Protein AF-A0A3S0BZ50-F1 (afdb_monomer_lite)

pLDDT: mean 71.81, std 10.17, range [45.5, 86.5]

Secondary structure (DSSP, 8-state):
---EEEEEE---HHHHHHHHHHHHHTT-GGGEEEEEEEETTEEEEEEEES-GGGHHHHHHHHHHTT--EEEEEE----

Sequence (78 aa):
MKYRKMFSFRCNQFELAHMMITIGTVGMFDNMERVSEIKDAKENTIVYISDESHSFLLEQLLAALRISYTIECNFGVQ

Foldseek 3Di:
DQKKKKKKWADDPVLVVVLVVVCVVVVNPVQKDWDFDQDPNGIITMIMGRDPVCVVVSVVSCVVSVIDIDMDIDDPDD

Structure (mmCIF, N/CA/C/O backbone):
data_AF-A0A3S0BZ50-F1
#
_entry.id   AF-A0A3S0BZ50-F1
#
loop_
_atom_site.group_PDB
_atom_site.id
_atom_site.type_symbol
_atom_site.label_atom_id
_atom_site.label_alt_id
_atom_site.label_comp_id
_atom_site.label_asym_id
_atom_site.label_entity_id
_atom_site.label_seq_id
_atom_site.pdbx_PDB_ins_code
_atom_site.Cartn_x
_atom_site.Cartn_y
_atom_site.Cartn_z
_atom_site.occupancy
_atom_site.B_iso_or_equiv
_atom_site.auth_seq_id
_atom_site.auth_comp_id
_atom_site.auth_asym_id
_atom_site.auth_atom_id
_atom_site.pdbx_PDB_model_num
ATOM 1 N N . MET A 1 1 ? 21.813 -9.652 -0.892 1.00 50.03 1 MET A N 1
ATOM 2 C CA . MET A 1 1 ? 20.761 -9.596 0.147 1.00 50.03 1 MET A CA 1
ATOM 3 C C . MET A 1 1 ? 19.478 -9.108 -0.510 1.00 50.03 1 MET A C 1
ATOM 5 O O . MET A 1 1 ? 19.536 -8.083 -1.173 1.00 50.03 1 MET A O 1
ATOM 9 N N . LYS A 1 2 ? 18.361 -9.848 -0.424 1.00 54.06 2 LYS A N 1
ATOM 10 C CA . LYS A 1 2 ? 17.064 -9.366 -0.934 1.00 54.06 2 LYS A CA 1
ATOM 11 C C . LYS A 1 2 ? 16.414 -8.523 0.160 1.00 54.06 2 LYS A C 1
ATOM 13 O O . LYS A 1 2 ? 15.991 -9.060 1.176 1.00 54.06 2 LYS A O 1
ATOM 18 N N . TYR A 1 3 ? 16.425 -7.213 -0.029 1.00 61.09 3 TYR A N 1
ATOM 19 C CA . TYR A 1 3 ? 15.748 -6.252 0.833 1.00 61.09 3 TYR A CA 1
ATOM 20 C C . TYR A 1 3 ? 14.271 -6.172 0.427 1.00 61.09 3 TYR A C 1
ATOM 22 O O . TYR A 1 3 ? 13.972 -6.155 -0.766 1.00 61.09 3 TYR A O 1
ATOM 30 N N . ARG A 1 4 ? 13.346 -6.170 1.394 1.00 68.25 4 ARG A N 1
ATOM 31 C CA . ARG A 1 4 ? 11.905 -6.076 1.117 1.00 68.25 4 ARG A CA 1
ATOM 32 C C . ARG A 1 4 ? 11.266 -5.045 2.044 1.00 68.25 4 ARG A C 1
ATOM 34 O O . ARG A 1 4 ? 11.330 -5.198 3.265 1.00 68.25 4 ARG A O 1
ATOM 41 N N . LYS A 1 5 ? 10.642 -4.015 1.462 1.00 75.62 5 LYS A N 1
ATOM 42 C CA . LYS A 1 5 ? 9.817 -3.042 2.194 1.00 75.62 5 LYS A CA 1
ATOM 43 C C . LYS A 1 5 ? 8.376 -3.527 2.215 1.00 75.62 5 LYS A C 1
ATOM 45 O O . LYS A 1 5 ? 7.821 -3.896 1.178 1.00 75.62 5 LYS A O 1
ATOM 50 N N . MET A 1 6 ? 7.775 -3.520 3.394 1.00 77.75 6 MET A N 1
ATOM 51 C CA . MET A 1 6 ? 6.369 -3.827 3.598 1.00 77.75 6 MET A CA 1
ATOM 52 C C . MET A 1 6 ? 5.628 -2.546 3.970 1.00 77.75 6 MET A C 1
ATOM 54 O O . MET A 1 6 ? 5.998 -1.854 4.915 1.00 77.75 6 MET A O 1
ATOM 58 N N . PHE A 1 7 ? 4.567 -2.253 3.229 1.00 77.00 7 PHE A N 1
ATOM 59 C CA . PHE A 1 7 ? 3.632 -1.176 3.505 1.00 77.00 7 PHE A CA 1
ATOM 60 C C . PHE A 1 7 ? 2.355 -1.783 4.062 1.00 77.00 7 PHE A C 1
ATOM 62 O O . PHE A 1 7 ? 1.681 -2.552 3.383 1.00 77.00 7 PHE A O 1
ATOM 69 N N . SER A 1 8 ? 2.014 -1.427 5.292 1.00 81.50 8 SER A N 1
ATOM 70 C CA . SER A 1 8 ? 0.739 -1.779 5.906 1.00 81.50 8 SER A CA 1
ATOM 71 C C . SER A 1 8 ? -0.097 -0.517 6.026 1.00 81.50 8 SER A C 1
ATOM 73 O O . SER A 1 8 ? 0.333 0.459 6.639 1.00 81.50 8 SER A O 1
ATOM 75 N N . PHE A 1 9 ? -1.275 -0.500 5.415 1.00 79.38 9 PHE A N 1
ATOM 76 C CA . PHE A 1 9 ? -2.158 0.658 5.446 1.00 79.38 9 PHE A CA 1
ATOM 77 C C . PHE A 1 9 ? -3.621 0.246 5.520 1.00 79.38 9 PHE A C 1
ATOM 79 O O . PHE A 1 9 ? -4.020 -0.855 5.131 1.00 79.38 9 PHE A O 1
ATOM 86 N N . ARG A 1 10 ? -4.447 1.162 6.021 1.00 80.69 10 ARG A N 1
ATOM 87 C CA . ARG A 1 10 ? -5.897 0.996 6.024 1.00 80.69 10 ARG A CA 1
ATOM 88 C C . ARG A 1 10 ? -6.520 2.036 5.120 1.00 80.69 10 ARG A C 1
ATOM 90 O O . ARG A 1 10 ? -6.320 3.226 5.323 1.00 80.69 10 ARG A O 1
ATOM 97 N N . CYS A 1 11 ? -7.318 1.564 4.180 1.00 75.31 11 CYS A N 1
ATOM 98 C CA . CYS A 1 11 ? -8.063 2.406 3.266 1.00 75.31 11 CYS A CA 1
ATOM 99 C C . CYS A 1 11 ? -9.453 1.814 3.032 1.00 75.31 11 CYS A C 1
ATOM 101 O O . CYS A 1 11 ? -9.682 0.626 3.275 1.00 75.31 11 CYS A O 1
ATOM 103 N N . ASN A 1 12 ? -10.392 2.648 2.600 1.00 81.12 12 ASN A N 1
ATOM 104 C CA . ASN A 1 12 ? -11.697 2.186 2.139 1.00 81.12 12 ASN A CA 1
ATOM 105 C C . ASN A 1 12 ? -11.606 1.612 0.709 1.00 81.12 12 ASN A C 1
ATOM 107 O O . ASN A 1 12 ? -10.589 1.734 0.026 1.00 81.12 12 ASN A O 1
ATOM 111 N N . GLN A 1 13 ? -12.687 0.988 0.230 1.00 76.94 13 GLN A N 1
ATOM 112 C CA . GLN A 1 13 ? -12.705 0.347 -1.093 1.00 76.94 13 GLN A CA 1
ATOM 113 C C . GLN A 1 13 ? -12.438 1.318 -2.254 1.00 76.94 13 GLN A C 1
ATOM 115 O O . GLN A 1 13 ? -11.841 0.920 -3.253 1.00 76.94 13 GLN A O 1
ATOM 120 N N . PHE A 1 14 ? -12.851 2.582 -2.132 1.00 81.62 14 PHE A N 1
ATOM 121 C CA . PHE A 1 14 ? -12.645 3.589 -3.172 1.00 81.62 14 PHE A CA 1
ATOM 122 C C . PHE A 1 14 ? -11.179 4.031 -3.245 1.00 81.62 14 PHE A C 1
ATOM 124 O O . PHE A 1 14 ? -10.580 4.031 -4.318 1.00 81.62 14 PHE A O 1
ATOM 131 N N . GLU A 1 15 ? -10.582 4.342 -2.096 1.00 81.19 15 GLU A N 1
ATOM 132 C CA . GLU A 1 15 ? -9.157 4.658 -1.957 1.00 81.19 15 GLU A CA 1
ATOM 133 C C . GLU A 1 15 ? -8.279 3.523 -2.491 1.00 81.19 15 GLU A C 1
ATOM 135 O O . GLU A 1 15 ? -7.348 3.751 -3.266 1.00 81.19 15 GLU A O 1
ATOM 140 N N . LEU A 1 16 ? -8.631 2.285 -2.139 1.00 78.69 16 LEU A N 1
ATOM 141 C CA . LEU A 1 16 ? -7.951 1.092 -2.612 1.00 78.69 16 LEU A CA 1
ATOM 142 C C . LEU A 1 16 ? -8.038 0.943 -4.135 1.00 78.69 16 LEU A C 1
ATOM 144 O O . LEU A 1 16 ? -7.031 0.667 -4.786 1.00 78.69 16 LEU A O 1
ATOM 148 N N . ALA A 1 17 ? -9.229 1.113 -4.713 1.00 80.25 17 ALA A N 1
ATOM 149 C CA . ALA A 1 17 ? -9.421 1.028 -6.157 1.00 80.25 17 ALA A CA 1
ATOM 150 C C . ALA A 1 17 ? -8.601 2.100 -6.890 1.00 80.25 17 ALA A C 1
ATOM 152 O O . ALA A 1 17 ? -7.927 1.795 -7.873 1.00 80.25 17 ALA A O 1
ATOM 153 N N . HIS A 1 18 ? -8.592 3.331 -6.376 1.00 80.12 18 HIS A N 1
ATOM 154 C CA . HIS A 1 18 ? -7.831 4.431 -6.959 1.00 80.12 18 HIS A CA 1
ATOM 155 C C . HIS A 1 18 ? -6.314 4.185 -6.910 1.00 80.12 18 HIS A C 1
ATOM 157 O O . HIS A 1 18 ? -5.619 4.410 -7.906 1.00 80.12 18 HIS A O 1
ATOM 163 N N . MET A 1 19 ? -5.803 3.640 -5.800 1.00 79.88 19 MET A N 1
ATOM 164 C CA . MET A 1 19 ? -4.408 3.198 -5.712 1.00 79.88 19 MET A CA 1
ATOM 165 C C . MET A 1 19 ? -4.088 2.123 -6.745 1.00 79.88 19 MET A C 1
ATOM 167 O O . MET A 1 19 ? -3.107 2.259 -7.468 1.00 79.88 19 MET A O 1
ATOM 171 N N . MET A 1 20 ? -4.911 1.076 -6.845 1.00 75.56 20 MET A N 1
ATOM 172 C CA . MET A 1 20 ? -4.675 -0.039 -7.769 1.00 75.56 20 MET A CA 1
ATOM 173 C C . MET A 1 20 ? -4.692 0.415 -9.232 1.00 75.56 20 MET A C 1
ATOM 175 O O . MET A 1 20 ? -3.852 -0.024 -10.012 1.00 75.56 20 MET A O 1
ATOM 179 N N . ILE A 1 21 ? -5.600 1.324 -9.599 1.00 80.19 21 ILE A N 1
ATOM 180 C CA . ILE A 1 21 ? -5.625 1.927 -10.938 1.00 80.19 21 ILE A CA 1
ATOM 181 C C . ILE A 1 21 ? -4.324 2.689 -11.187 1.00 80.19 21 ILE A C 1
ATOM 183 O O . ILE A 1 21 ? -3.695 2.481 -12.221 1.00 80.19 21 ILE A O 1
ATOM 187 N N . THR A 1 22 ? -3.891 3.517 -10.232 1.00 77.81 22 THR A N 1
ATOM 188 C CA . THR A 1 22 ? -2.685 4.335 -10.407 1.00 77.81 22 THR A CA 1
ATOM 189 C C . THR A 1 22 ? -1.432 3.466 -10.527 1.00 77.81 22 THR A C 1
ATOM 191 O O . THR A 1 22 ? -0.671 3.612 -11.482 1.00 77.81 22 THR A O 1
ATOM 194 N N . ILE A 1 23 ? -1.266 2.498 -9.620 1.00 75.75 23 ILE A N 1
ATOM 195 C CA . ILE A 1 23 ? -0.203 1.478 -9.634 1.00 75.75 23 ILE A CA 1
ATOM 196 C C . ILE A 1 23 ? -0.194 0.718 -10.968 1.00 75.75 23 ILE A C 1
ATOM 198 O O . ILE A 1 23 ? 0.868 0.490 -11.547 1.00 75.75 23 ILE A O 1
ATOM 202 N N . GLY A 1 24 ? -1.372 0.372 -11.493 1.00 72.69 24 GLY A N 1
ATOM 203 C CA . GLY A 1 24 ? -1.509 -0.253 -12.804 1.00 72.69 24 GLY A CA 1
ATOM 204 C C . GLY A 1 24 ? -1.078 0.645 -13.955 1.00 72.69 24 GLY A C 1
ATOM 205 O O . GLY A 1 24 ? -0.318 0.208 -14.814 1.00 72.69 24 GLY A O 1
ATOM 206 N N . THR A 1 25 ? -1.502 1.911 -13.960 1.00 76.06 25 THR A N 1
ATOM 207 C CA . THR A 1 25 ? -1.137 2.873 -15.013 1.00 76.06 25 THR A CA 1
ATOM 208 C C . THR A 1 25 ? 0.354 3.181 -15.064 1.00 76.06 25 THR A C 1
ATOM 210 O O . THR A 1 25 ? 0.869 3.475 -16.138 1.00 76.06 25 THR A O 1
ATO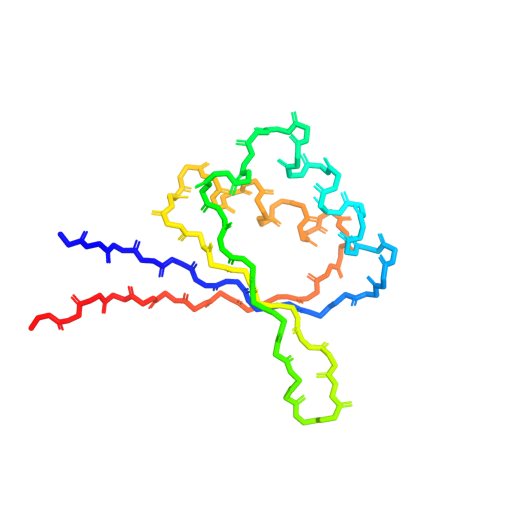M 213 N N . VAL A 1 26 ? 1.056 3.086 -13.932 1.00 72.19 26 VAL A N 1
ATOM 214 C CA . VAL A 1 26 ? 2.507 3.310 -13.865 1.00 72.19 26 VAL A CA 1
ATOM 215 C C . VAL A 1 26 ? 3.332 2.020 -13.980 1.00 72.19 26 VAL A C 1
ATOM 217 O O . VAL A 1 26 ? 4.550 2.070 -13.852 1.00 72.19 26 VAL A O 1
ATOM 220 N N . GLY A 1 27 ? 2.695 0.869 -14.237 1.00 69.50 27 GLY A N 1
ATOM 221 C CA . GLY A 1 27 ? 3.390 -0.397 -14.505 1.00 69.50 27 GLY A CA 1
ATOM 222 C C . GLY A 1 27 ? 4.041 -1.052 -13.282 1.00 69.50 27 GLY A C 1
ATOM 223 O O . GLY A 1 27 ? 5.006 -1.793 -13.422 1.00 69.50 27 GLY A O 1
ATOM 224 N N . MET A 1 28 ? 3.538 -0.793 -12.073 1.00 70.44 28 MET A N 1
ATOM 225 C CA . MET A 1 28 ? 4.157 -1.268 -10.827 1.00 70.44 28 MET A CA 1
ATOM 226 C C . MET A 1 28 ? 3.715 -2.673 -10.380 1.00 70.44 28 MET A C 1
ATOM 228 O O . MET A 1 28 ? 4.266 -3.189 -9.406 1.00 70.44 28 MET A O 1
ATOM 232 N N . PHE A 1 29 ? 2.733 -3.298 -11.042 1.00 67.38 29 PHE A N 1
ATOM 233 C CA . PHE A 1 29 ? 2.159 -4.575 -10.586 1.00 67.38 29 PHE A CA 1
ATOM 234 C C . PHE A 1 29 ? 3.172 -5.715 -10.510 1.00 67.38 29 PHE A C 1
ATOM 236 O O . PHE A 1 29 ? 3.133 -6.486 -9.555 1.00 67.38 29 PHE A O 1
ATOM 243 N N . ASP A 1 30 ? 4.114 -5.780 -11.449 1.00 66.50 30 ASP A N 1
ATOM 244 C CA . ASP A 1 30 ? 5.106 -6.860 -11.496 1.00 66.50 30 ASP A CA 1
ATOM 245 C C . ASP A 1 30 ? 6.073 -6.830 -10.296 1.00 66.50 30 ASP A C 1
ATOM 247 O O . ASP A 1 30 ? 6.705 -7.835 -9.972 1.00 66.50 30 ASP A O 1
ATOM 251 N N . ASN A 1 31 ? 6.150 -5.690 -9.597 1.00 64.50 31 ASN A N 1
ATOM 252 C CA . ASN A 1 31 ? 7.032 -5.450 -8.451 1.00 64.50 31 ASN A CA 1
ATOM 253 C C . ASN A 1 31 ? 6.285 -5.385 -7.105 1.00 64.50 31 ASN A C 1
ATOM 255 O O . ASN A 1 31 ? 6.904 -5.118 -6.067 1.00 64.50 31 ASN A O 1
ATOM 259 N N . MET A 1 32 ? 4.965 -5.603 -7.114 1.00 66.88 32 MET A N 1
ATOM 260 C CA . MET A 1 32 ? 4.099 -5.515 -5.941 1.00 66.88 32 MET A CA 1
ATOM 261 C C . MET A 1 32 ? 3.404 -6.842 -5.665 1.00 66.88 32 MET A C 1
ATOM 263 O O . MET A 1 32 ? 2.588 -7.316 -6.448 1.00 66.88 32 MET A O 1
ATOM 267 N N . GLU A 1 33 ? 3.652 -7.400 -4.484 1.00 70.25 33 GLU A N 1
ATOM 268 C CA . GLU A 1 33 ? 2.836 -8.492 -3.961 1.00 70.25 33 GLU A CA 1
ATOM 269 C C . GLU A 1 33 ? 1.835 -7.907 -2.969 1.00 70.25 33 GLU A C 1
ATOM 271 O O . GLU A 1 33 ? 2.213 -7.322 -1.951 1.00 70.25 33 GLU A O 1
ATOM 276 N N . ARG A 1 34 ? 0.544 -8.037 -3.271 1.00 67.00 34 ARG A N 1
ATOM 277 C CA . ARG A 1 34 ? -0.523 -7.587 -2.382 1.00 67.00 34 ARG A CA 1
ATOM 278 C C . ARG A 1 34 ? -1.035 -8.756 -1.555 1.00 67.00 34 ARG A C 1
ATOM 280 O O . ARG A 1 34 ? -1.461 -9.764 -2.109 1.00 67.00 34 ARG A O 1
ATOM 287 N N . VAL A 1 35 ? -1.094 -8.561 -0.244 1.00 62.88 35 VAL A N 1
ATOM 288 C CA . VAL A 1 35 ? -1.720 -9.492 0.695 1.00 62.88 35 VAL A CA 1
ATOM 289 C C . VAL A 1 35 ? -2.781 -8.730 1.486 1.00 62.88 35 VAL A C 1
ATOM 291 O O . VAL A 1 35 ? -2.508 -7.727 2.141 1.00 62.88 35 VAL A O 1
ATOM 294 N N . SER A 1 36 ? -4.034 -9.167 1.399 1.00 59.81 36 SER A N 1
ATOM 295 C CA . SER A 1 36 ? -5.092 -8.675 2.285 1.00 59.81 36 SER A CA 1
ATOM 296 C C . SER A 1 36 ? -5.119 -9.540 3.540 1.00 59.81 36 SER A C 1
ATOM 298 O O . SER A 1 36 ? -5.470 -10.716 3.457 1.00 59.81 36 SER A O 1
ATOM 300 N N . GLU A 1 37 ? -4.767 -8.964 4.689 1.00 58.66 37 GLU A N 1
ATOM 301 C CA . GLU A 1 37 ? -4.894 -9.629 5.987 1.00 58.66 37 GLU A CA 1
ATOM 302 C C . GLU A 1 37 ? -5.996 -8.966 6.815 1.00 58.66 37 GLU A C 1
ATOM 304 O O . GLU A 1 37 ? -6.067 -7.742 6.950 1.00 58.66 37 GLU A O 1
ATOM 309 N N . ILE A 1 38 ? -6.847 -9.788 7.425 1.00 49.72 38 ILE A N 1
ATOM 310 C CA . ILE A 1 38 ? -7.796 -9.331 8.439 1.00 49.72 38 ILE A CA 1
ATOM 311 C C . ILE A 1 38 ? -7.095 -9.466 9.794 1.00 49.72 38 ILE A C 1
ATOM 313 O O . ILE A 1 38 ? -6.919 -10.578 10.290 1.00 49.72 38 ILE A O 1
ATOM 317 N N . LYS A 1 39 ? -6.694 -8.341 10.397 1.00 54.62 39 LYS A N 1
ATOM 318 C CA . LYS A 1 39 ? -6.182 -8.285 11.777 1.00 54.62 39 LYS A CA 1
ATOM 319 C C . LYS A 1 39 ? -7.141 -7.475 12.645 1.00 54.62 39 LYS A C 1
ATOM 321 O O . LYS A 1 39 ? -7.610 -6.416 12.235 1.00 54.62 39 LYS A O 1
ATOM 326 N N . ASP A 1 40 ? -7.448 -7.984 13.836 1.00 50.91 40 ASP A N 1
ATOM 327 C CA . ASP A 1 40 ? -8.244 -7.284 14.858 1.00 50.91 40 ASP A CA 1
ATOM 328 C C . ASP A 1 40 ? -9.610 -6.762 14.362 1.00 50.91 40 ASP A C 1
ATOM 330 O O . ASP A 1 40 ? -9.993 -5.619 14.621 1.00 50.91 40 ASP A O 1
ATOM 334 N N . ALA A 1 41 ? -10.342 -7.596 13.609 1.00 53.81 41 ALA A N 1
ATOM 335 C CA . ALA A 1 41 ? -11.660 -7.286 13.031 1.00 53.81 41 ALA A CA 1
ATOM 336 C C . ALA A 1 41 ? -11.699 -6.046 12.108 1.00 53.81 41 ALA A C 1
ATOM 338 O O . ALA A 1 41 ? -12.766 -5.485 11.854 1.00 53.81 41 ALA A O 1
ATOM 339 N N . LYS A 1 42 ? -10.544 -5.614 11.586 1.00 59.47 42 LYS A N 1
ATOM 340 C CA . LYS A 1 42 ? -10.417 -4.511 10.632 1.00 59.47 42 LYS A CA 1
ATOM 341 C C . LYS A 1 42 ? -9.624 -4.981 9.414 1.00 59.47 42 LYS A C 1
ATOM 343 O O . LYS A 1 42 ? -8.568 -5.595 9.549 1.00 59.47 42 LYS A O 1
ATOM 348 N N . GLU A 1 43 ? -10.123 -4.686 8.216 1.00 66.69 43 GLU A N 1
ATOM 349 C CA . GLU A 1 43 ? -9.375 -4.950 6.986 1.00 66.69 43 GLU A CA 1
ATOM 350 C C . GLU A 1 43 ? -8.135 -4.052 6.951 1.00 66.69 43 GLU A C 1
ATOM 352 O O . GLU A 1 43 ? -8.234 -2.820 6.962 1.00 66.69 43 GLU A O 1
ATOM 357 N N . ASN A 1 44 ? -6.959 -4.678 6.944 1.00 70.25 44 ASN A N 1
ATOM 358 C CA . ASN A 1 44 ? -5.699 -4.012 6.666 1.00 70.25 44 ASN A CA 1
ATOM 359 C C . ASN A 1 44 ? -5.221 -4.486 5.295 1.00 70.25 44 ASN A C 1
ATOM 361 O O . ASN A 1 44 ? -5.225 -5.677 4.978 1.00 70.25 44 ASN A O 1
ATOM 365 N N . THR A 1 45 ? -4.808 -3.540 4.461 1.00 74.12 45 THR A N 1
ATOM 366 C CA . THR A 1 45 ? -4.175 -3.865 3.188 1.00 74.12 45 THR A CA 1
ATOM 367 C C . THR A 1 45 ? -2.672 -3.839 3.395 1.00 74.12 45 THR A C 1
ATOM 369 O O . THR A 1 45 ? -2.114 -2.823 3.809 1.00 74.12 45 THR A O 1
ATOM 372 N N . ILE A 1 46 ? -2.022 -4.966 3.113 1.00 74.31 46 ILE A N 1
ATOM 373 C CA . ILE A 1 46 ? -0.572 -5.097 3.170 1.00 74.31 46 ILE A CA 1
ATOM 374 C C . ILE A 1 46 ? -0.059 -5.210 1.735 1.00 74.31 46 ILE A C 1
ATOM 376 O O . ILE A 1 46 ? -0.545 -6.005 0.927 1.00 74.31 46 ILE A O 1
ATOM 380 N N . VAL A 1 47 ? 0.915 -4.379 1.393 1.00 73.25 47 VAL A N 1
ATOM 381 C CA . VAL A 1 47 ? 1.587 -4.388 0.095 1.00 73.25 47 VAL A CA 1
ATOM 382 C C . VAL A 1 47 ? 3.073 -4.558 0.336 1.00 73.25 47 VAL A C 1
ATOM 384 O O . VAL A 1 47 ? 3.703 -3.776 1.046 1.00 73.25 47 VAL A O 1
ATOM 387 N N . TYR A 1 48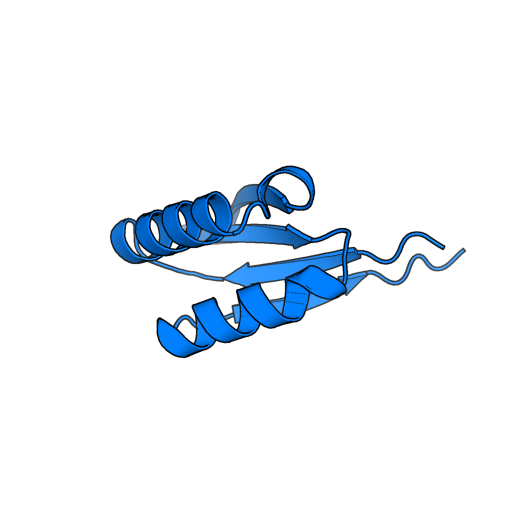 ? 3.646 -5.580 -0.278 1.00 72.31 48 TYR A N 1
ATOM 388 C CA . TYR A 1 48 ? 5.074 -5.825 -0.262 1.00 72.31 48 TYR A CA 1
ATOM 389 C C . TYR A 1 48 ? 5.692 -5.329 -1.560 1.00 72.31 48 TYR A C 1
ATOM 391 O O . TYR A 1 48 ? 5.284 -5.743 -2.646 1.00 72.31 48 TYR A O 1
ATOM 399 N N . ILE A 1 49 ? 6.728 -4.506 -1.439 1.00 70.69 49 ILE A N 1
ATOM 400 C CA . ILE A 1 49 ? 7.504 -4.007 -2.571 1.00 70.69 49 ILE A CA 1
ATOM 401 C C . ILE A 1 49 ? 8.907 -4.612 -2.503 1.00 70.69 49 ILE A C 1
ATOM 403 O O . ILE A 1 49 ? 9.614 -4.479 -1.499 1.00 70.69 49 ILE A O 1
ATOM 407 N N . SER A 1 50 ? 9.306 -5.301 -3.572 1.00 67.50 50 SER A N 1
ATOM 408 C CA . SER A 1 50 ? 10.655 -5.870 -3.721 1.00 67.50 50 SER A CA 1
ATOM 409 C C . SER A 1 50 ? 11.676 -4.896 -4.313 1.00 67.50 50 SER A C 1
ATOM 411 O O . SER A 1 50 ? 12.871 -5.160 -4.228 1.00 67.50 50 SER A O 1
ATOM 413 N N . ASP A 1 51 ? 11.219 -3.790 -4.901 1.00 67.50 51 ASP A N 1
ATOM 414 C CA . ASP A 1 51 ? 12.050 -2.795 -5.581 1.00 67.50 51 ASP A CA 1
ATOM 415 C C . ASP A 1 51 ? 11.880 -1.395 -4.964 1.00 67.50 51 ASP A C 1
ATOM 417 O O . ASP A 1 51 ? 10.801 -0.803 -4.996 1.00 67.50 51 ASP A O 1
ATOM 421 N N . GLU A 1 52 ? 12.958 -0.843 -4.404 1.00 65.44 52 GLU A N 1
ATOM 422 C CA . GLU A 1 52 ? 12.941 0.478 -3.765 1.00 65.44 52 GLU A CA 1
ATOM 423 C C . GLU A 1 52 ? 12.620 1.627 -4.721 1.00 65.44 52 GLU A C 1
ATOM 425 O O . GLU A 1 52 ? 12.045 2.621 -4.278 1.00 65.44 52 GLU A O 1
ATOM 430 N N . SER A 1 53 ? 12.937 1.504 -6.016 1.00 65.44 53 SER A N 1
ATOM 431 C CA . SER A 1 53 ? 12.679 2.577 -6.993 1.00 65.44 53 SER A CA 1
ATOM 432 C C . SER A 1 53 ? 11.188 2.929 -7.085 1.00 65.44 53 SER A C 1
ATOM 434 O O . SER A 1 53 ? 10.811 4.064 -7.376 1.00 65.44 53 SER A O 1
ATOM 436 N N . HIS A 1 54 ? 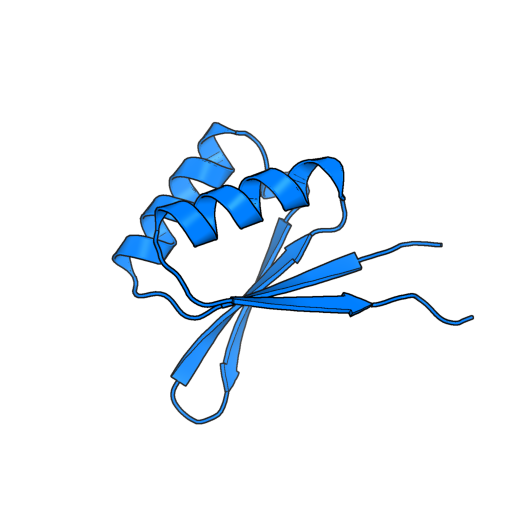10.346 1.965 -6.723 1.00 69.12 54 HIS A N 1
ATOM 437 C CA . HIS A 1 54 ? 8.898 2.028 -6.741 1.00 69.12 54 HIS A CA 1
ATOM 438 C C . HIS A 1 54 ? 8.292 2.344 -5.354 1.00 69.12 54 HIS A C 1
ATOM 440 O O . HIS A 1 54 ? 7.118 2.707 -5.263 1.00 69.12 54 HIS A O 1
ATOM 446 N N . SER A 1 55 ? 9.067 2.292 -4.260 1.00 74.62 55 SER A N 1
ATOM 447 C CA . SER A 1 55 ? 8.538 2.565 -2.911 1.00 74.62 55 SER A CA 1
ATOM 448 C C . SER A 1 55 ? 8.144 4.032 -2.724 1.00 74.62 55 SER A C 1
ATOM 450 O O . SER A 1 55 ? 7.095 4.324 -2.157 1.00 74.62 55 SER A O 1
ATOM 452 N N . PHE A 1 56 ? 8.932 4.950 -3.289 1.00 79.75 56 PHE A N 1
ATOM 453 C CA . PHE A 1 56 ? 8.677 6.391 -3.225 1.00 79.75 56 PHE A CA 1
ATOM 454 C C . PHE A 1 56 ? 7.337 6.790 -3.861 1.00 79.75 56 PHE A C 1
ATOM 456 O O . PHE A 1 56 ? 6.630 7.658 -3.349 1.00 79.75 56 PHE A O 1
ATOM 463 N N . LEU A 1 57 ? 6.960 6.141 -4.966 1.00 78.38 57 LEU A N 1
ATOM 464 C CA . LEU A 1 57 ? 5.697 6.422 -5.643 1.00 78.38 57 LEU A CA 1
ATOM 465 C C . LEU A 1 57 ? 4.495 5.947 -4.816 1.00 78.38 57 LEU A C 1
ATOM 467 O O . LEU A 1 57 ? 3.498 6.664 -4.724 1.00 78.38 57 LEU A O 1
ATOM 471 N N . LEU A 1 58 ? 4.601 4.781 -4.165 1.00 79.44 58 LEU A N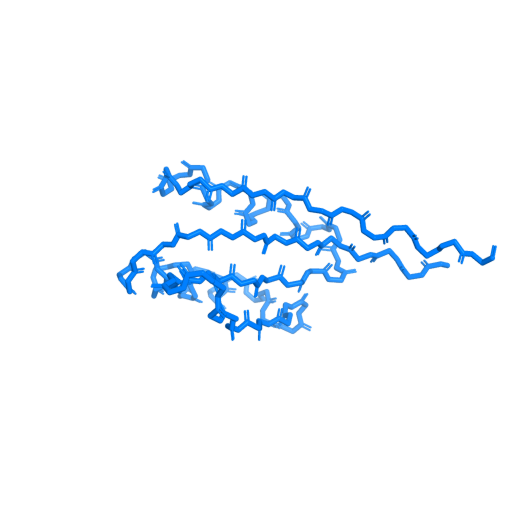 1
ATOM 472 C CA . LEU A 1 58 ? 3.555 4.302 -3.259 1.00 79.44 58 LEU A CA 1
ATOM 473 C C . LEU A 1 58 ? 3.388 5.237 -2.052 1.00 79.44 58 LEU A C 1
ATOM 475 O O . LEU A 1 58 ? 2.262 5.559 -1.682 1.00 79.44 58 LEU A O 1
ATOM 479 N N . GLU A 1 59 ? 4.489 5.708 -1.466 1.00 82.69 59 GLU A N 1
ATOM 480 C CA . GLU A 1 59 ? 4.461 6.672 -0.358 1.00 82.69 59 GLU A CA 1
ATOM 481 C C . GLU A 1 59 ? 3.764 7.979 -0.753 1.00 82.69 59 GLU A C 1
ATOM 483 O O . GLU A 1 59 ? 2.892 8.457 -0.026 1.00 82.69 59 GLU A O 1
ATOM 488 N N . GLN A 1 60 ? 4.079 8.526 -1.932 1.00 83.31 60 GLN A N 1
ATOM 489 C CA . GLN A 1 60 ? 3.406 9.724 -2.441 1.00 83.31 60 GLN A CA 1
ATOM 490 C C . GLN A 1 60 ? 1.909 9.506 -2.675 1.00 83.31 60 GLN A C 1
ATOM 492 O O . GLN A 1 60 ? 1.111 10.385 -2.359 1.00 83.31 60 GLN A O 1
ATOM 497 N N . LEU A 1 61 ? 1.516 8.339 -3.191 1.00 82.25 61 LEU A N 1
ATOM 498 C CA . LEU A 1 61 ? 0.112 7.966 -3.367 1.00 82.25 61 LEU A CA 1
ATOM 499 C C . LEU A 1 61 ? -0.632 7.906 -2.031 1.00 82.25 61 LEU A C 1
ATOM 501 O O . LEU A 1 61 ? -1.701 8.500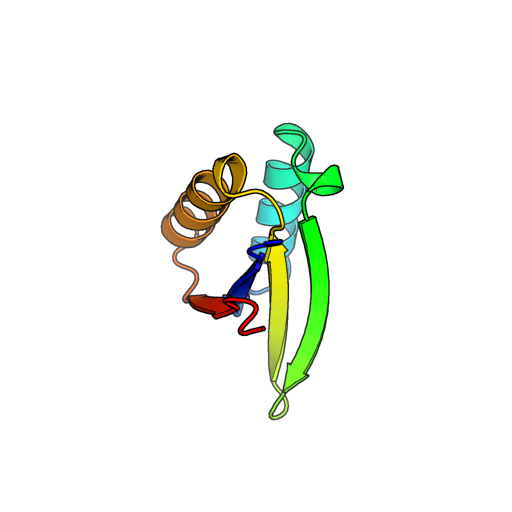 -1.891 1.00 82.25 61 LEU A O 1
ATOM 505 N N . LEU A 1 62 ? -0.051 7.234 -1.036 1.00 84.06 62 LEU A N 1
ATOM 506 C CA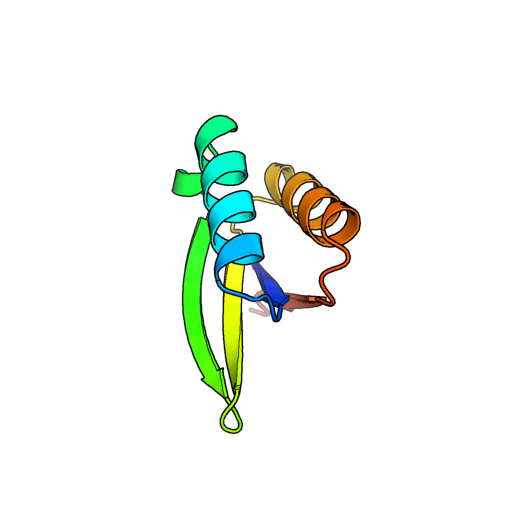 . LEU A 1 62 ? -0.623 7.132 0.306 1.00 84.06 62 LEU A CA 1
ATOM 507 C C . LEU A 1 62 ? -0.753 8.514 0.962 1.00 84.06 62 LEU A C 1
ATOM 509 O O . LEU A 1 62 ? -1.794 8.824 1.544 1.00 84.06 62 LEU A O 1
ATOM 513 N N . ALA A 1 63 ? 0.255 9.375 0.800 1.00 85.38 63 ALA A N 1
ATOM 514 C CA . ALA A 1 63 ? 0.224 10.753 1.281 1.00 85.38 63 ALA A CA 1
ATOM 515 C C . ALA A 1 63 ? -0.846 11.602 0.567 1.00 85.38 63 ALA A C 1
ATOM 517 O O . ALA A 1 63 ? -1.609 12.309 1.229 1.00 85.38 63 ALA A O 1
ATOM 518 N N . ALA A 1 64 ? -0.952 11.506 -0.763 1.00 85.69 64 ALA A N 1
ATOM 519 C CA . ALA A 1 64 ? -1.948 12.228 -1.557 1.00 85.69 64 ALA A CA 1
ATOM 520 C C . ALA A 1 64 ? -3.384 11.834 -1.176 1.00 85.69 64 ALA A C 1
ATOM 522 O O . ALA A 1 64 ? -4.269 12.688 -1.109 1.00 85.69 64 ALA A O 1
ATOM 523 N N . LEU A 1 65 ? -3.599 10.555 -0.862 1.00 82.06 65 LEU A N 1
ATOM 524 C CA . LEU A 1 65 ? -4.884 10.018 -0.414 1.00 82.06 65 LEU A CA 1
ATOM 525 C C . LEU A 1 65 ? -5.131 10.201 1.089 1.00 82.06 65 LEU A C 1
ATOM 527 O O . LEU A 1 65 ? -6.191 9.818 1.575 1.00 82.06 65 LEU A O 1
ATOM 531 N N . ARG A 1 66 ? -4.188 10.803 1.829 1.00 86.50 66 ARG A N 1
ATOM 532 C CA . ARG A 1 66 ? -4.246 10.980 3.293 1.00 86.50 66 ARG A CA 1
ATOM 533 C C . ARG A 1 66 ? -4.474 9.664 4.046 1.00 86.50 66 ARG A C 1
ATOM 535 O O . ARG A 1 66 ? -5.081 9.644 5.118 1.00 86.50 66 ARG A O 1
ATOM 542 N N . ILE A 1 67 ? -3.965 8.570 3.494 1.00 82.25 67 ILE A N 1
ATOM 543 C CA . ILE A 1 67 ? -4.051 7.241 4.086 1.00 82.25 67 ILE A CA 1
ATOM 544 C C . ILE A 1 67 ? -2.943 7.118 5.126 1.00 82.25 67 ILE A C 1
ATOM 546 O O . ILE A 1 67 ? -1.772 7.349 4.835 1.00 82.25 67 ILE A O 1
ATOM 550 N N . SER A 1 68 ? -3.301 6.733 6.349 1.00 82.88 68 SER A N 1
ATOM 551 C CA . SER A 1 68 ? -2.300 6.387 7.359 1.00 82.88 68 SER A CA 1
ATOM 552 C C . SER A 1 68 ? -1.672 5.034 7.029 1.00 82.88 68 SER A C 1
ATOM 554 O O . SER A 1 68 ? -2.383 4.055 6.783 1.00 82.88 68 SER A O 1
ATOM 556 N N . TYR A 1 69 ? -0.343 4.981 7.051 1.00 81.38 69 TYR A N 1
ATOM 557 C CA . TYR A 1 69 ? 0.422 3.781 6.741 1.00 81.38 69 TYR A CA 1
ATOM 558 C C . TYR A 1 69 ? 1.590 3.591 7.709 1.00 81.38 69 TYR A C 1
ATOM 560 O O . TYR A 1 69 ? 2.087 4.534 8.324 1.00 81.38 69 TYR A O 1
ATOM 568 N N . THR A 1 70 ? 2.032 2.347 7.829 1.00 81.94 70 THR A N 1
ATOM 569 C CA . THR A 1 70 ? 3.242 1.944 8.538 1.00 81.94 70 THR A CA 1
ATOM 570 C C . THR A 1 70 ? 4.165 1.259 7.542 1.00 81.94 70 THR A C 1
ATOM 572 O O . THR A 1 70 ? 3.724 0.410 6.765 1.00 81.94 70 THR A O 1
ATOM 575 N N . ILE A 1 71 ? 5.440 1.649 7.555 1.00 81.00 71 ILE A N 1
ATOM 576 C CA . ILE A 1 71 ? 6.488 0.997 6.771 1.00 81.00 71 ILE A CA 1
ATOM 577 C C . ILE A 1 71 ? 7.266 0.083 7.708 1.00 81.00 71 ILE A C 1
ATOM 579 O O . ILE A 1 71 ? 7.826 0.547 8.701 1.00 81.00 71 ILE A O 1
ATOM 583 N N . GLU A 1 72 ? 7.340 -1.196 7.364 1.00 78.56 72 GLU A N 1
ATOM 584 C CA . GLU A 1 72 ? 8.233 -2.151 8.010 1.00 78.56 72 GLU A CA 1
ATOM 585 C C . GLU A 1 72 ? 9.309 -2.583 7.014 1.00 78.56 72 GLU A C 1
ATOM 587 O O . GLU A 1 72 ? 9.033 -2.999 5.885 1.00 78.56 72 GLU A O 1
ATOM 592 N N . CYS A 1 73 ? 10.565 -2.464 7.432 1.00 72.94 73 CYS A N 1
ATOM 593 C CA . CYS A 1 73 ? 11.718 -2.833 6.626 1.00 72.94 73 CYS A CA 1
ATOM 594 C C . CYS A 1 73 ? 12.243 -4.182 7.111 1.00 72.94 73 CYS A C 1
ATOM 596 O O . CYS A 1 73 ? 12.832 -4.262 8.189 1.00 72.94 73 CYS A O 1
ATOM 598 N N . ASN A 1 74 ? 12.076 -5.227 6.301 1.00 68.25 74 ASN A N 1
ATOM 599 C CA . ASN A 1 74 ? 12.677 -6.521 6.594 1.00 68.25 74 ASN A CA 1
ATOM 600 C C . ASN A 1 74 ? 14.084 -6.564 6.002 1.00 68.25 74 ASN A C 1
ATOM 602 O O . ASN A 1 74 ? 14.288 -6.784 4.804 1.00 68.25 74 ASN A O 1
ATOM 606 N N . PHE A 1 75 ? 15.065 -6.347 6.871 1.00 63.00 75 PHE A N 1
ATOM 607 C CA . PHE A 1 75 ? 16.458 -6.636 6.576 1.00 63.00 75 PHE A CA 1
ATOM 608 C C . PHE A 1 75 ? 16.660 -8.133 6.793 1.00 63.00 75 PHE A C 1
ATOM 610 O O . PHE A 1 75 ? 16.500 -8.623 7.908 1.00 63.00 75 PHE A O 1
ATOM 617 N N . GLY A 1 76 ? 16.967 -8.875 5.729 1.00 52.94 76 GLY A N 1
ATOM 618 C CA . GLY A 1 76 ? 17.374 -10.269 5.873 1.00 52.94 76 GLY A CA 1
ATOM 619 C C . GLY A 1 76 ? 18.664 -10.328 6.685 1.00 52.94 76 GLY A C 1
ATOM 620 O O . GLY A 1 76 ? 19.735 -10.078 6.136 1.00 52.94 76 GLY A O 1
ATOM 621 N N . VAL A 1 77 ? 18.556 -10.609 7.983 1.00 46.81 77 VAL A N 1
ATOM 622 C CA . VAL A 1 77 ? 19.704 -10.949 8.822 1.00 46.81 77 VAL A CA 1
ATOM 623 C C . VAL A 1 77 ? 20.065 -12.388 8.461 1.00 46.81 77 VAL A C 1
ATOM 625 O O . VAL A 1 77 ? 19.247 -13.289 8.647 1.00 46.81 77 VAL A O 1
ATOM 628 N N . GLN A 1 78 ? 21.227 -12.572 7.835 1.00 45.50 78 GLN A N 1
ATOM 629 C CA . GLN A 1 78 ? 21.868 -13.885 7.735 1.00 45.50 78 GLN A CA 1
ATOM 630 C C . GLN A 1 78 ? 22.501 -14.235 9.076 1.00 45.50 78 GLN A C 1
ATOM 632 O O . GLN A 1 78 ? 23.108 -13.318 9.675 1.00 45.50 78 GLN A O 1
#

Radius of gyration: 12.44 Å; chains: 1; bounding box: 35×26×30 Å